Protein AF-A0AAJ0DEP0-F1 (afdb_monomer)

Radius of gyration: 19.76 Å; Cα contacts (8 Å, |Δi|>4): 104; chains: 1; bounding box: 48×30×52 Å

Mean predicted aligned error: 5.28 Å

Structure (mmCIF, N/CA/C/O backbone):
data_AF-A0AAJ0DEP0-F1
#
_entry.id   AF-A0AAJ0DEP0-F1
#
loop_
_atom_site.group_PDB
_atom_site.id
_atom_site.type_symbol
_atom_site.label_atom_id
_atom_site.label_alt_id
_atom_site.label_comp_id
_atom_site.label_asym_id
_atom_site.label_entity_id
_atom_site.label_seq_id
_atom_site.pdbx_PDB_ins_code
_atom_site.Cartn_x
_atom_site.Cartn_y
_atom_site.Cartn_z
_atom_site.occupancy
_atom_site.B_iso_or_equiv
_atom_site.auth_seq_id
_atom_site.auth_comp_id
_atom_site.auth_asym_id
_atom_site.auth_atom_id
_atom_site.pdbx_PDB_model_num
ATOM 1 N N . MET A 1 1 ? 6.481 -0.713 -24.119 1.00 89.88 1 MET A N 1
ATOM 2 C CA . MET A 1 1 ? 7.907 -1.097 -24.246 1.00 89.88 1 MET A CA 1
ATOM 3 C C . MET A 1 1 ? 8.760 0.047 -24.774 1.00 89.88 1 MET A C 1
ATOM 5 O O . MET A 1 1 ? 9.751 0.375 -24.137 1.00 89.88 1 MET A O 1
ATOM 9 N N . GLU A 1 2 ? 8.369 0.703 -25.870 1.00 92.12 2 GLU A N 1
ATOM 10 C CA . GLU A 1 2 ? 9.125 1.833 -26.446 1.00 92.12 2 GLU A CA 1
ATOM 11 C C . GLU A 1 2 ? 9.392 2.972 -25.455 1.00 92.12 2 GLU A C 1
ATOM 13 O O . GLU A 1 2 ? 10.523 3.435 -25.338 1.00 92.12 2 GLU A O 1
ATOM 18 N N . GLU A 1 3 ? 8.380 3.385 -24.688 1.00 91.75 3 GLU A N 1
ATOM 19 C CA . GLU A 1 3 ? 8.545 4.432 -23.677 1.00 91.75 3 GLU A CA 1
ATOM 20 C C . GLU A 1 3 ? 9.577 4.055 -22.606 1.00 91.75 3 GLU A C 1
ATOM 22 O O . GLU A 1 3 ? 10.456 4.856 -22.301 1.00 91.75 3 GLU A O 1
ATOM 27 N N . ALA A 1 4 ? 9.528 2.823 -22.091 1.00 91.62 4 ALA A N 1
ATOM 28 C CA . ALA A 1 4 ? 10.500 2.331 -21.117 1.00 91.62 4 ALA A CA 1
ATOM 29 C C . ALA A 1 4 ? 11.929 2.356 -21.689 1.00 91.62 4 ALA A C 1
ATOM 31 O O . ALA A 1 4 ? 12.849 2.820 -21.017 1.00 91.62 4 ALA A O 1
ATOM 32 N N . ARG A 1 5 ? 12.109 1.950 -22.955 1.00 92.94 5 ARG A N 1
ATOM 33 C CA . ARG A 1 5 ? 13.403 2.012 -23.655 1.00 92.94 5 ARG A CA 1
ATOM 34 C C . ARG A 1 5 ? 13.881 3.456 -23.848 1.00 92.94 5 ARG A C 1
ATOM 36 O O . ARG A 1 5 ? 15.059 3.739 -23.656 1.00 92.94 5 ARG A O 1
ATOM 43 N N . ARG A 1 6 ? 12.977 4.384 -24.184 1.00 93.12 6 ARG A N 1
ATOM 44 C CA . ARG A 1 6 ? 13.284 5.816 -24.347 1.00 93.12 6 ARG A CA 1
ATOM 45 C C . ARG A 1 6 ? 13.696 6.465 -23.026 1.00 93.12 6 ARG A C 1
ATOM 47 O O . ARG A 1 6 ? 14.704 7.167 -22.988 1.00 93.12 6 ARG A O 1
ATOM 54 N N . CYS A 1 7 ? 12.922 6.249 -21.964 1.00 88.88 7 CYS A N 1
ATOM 55 C CA . CYS A 1 7 ? 13.174 6.828 -20.644 1.00 88.88 7 CYS A CA 1
ATOM 56 C C . CYS A 1 7 ? 14.419 6.220 -19.987 1.00 88.88 7 CYS A C 1
ATOM 58 O O . CYS A 1 7 ? 15.187 6.936 -19.355 1.00 88.88 7 CYS A O 1
ATOM 60 N N . GLY A 1 8 ? 14.660 4.924 -20.189 1.00 89.69 8 GLY A N 1
ATOM 61 C CA . GLY A 1 8 ? 15.802 4.214 -19.623 1.00 89.69 8 GLY A CA 1
ATOM 62 C C . GLY A 1 8 ? 17.076 4.233 -20.469 1.00 89.69 8 GLY A C 1
ATOM 63 O O . GLY A 1 8 ? 18.016 3.522 -20.139 1.00 89.69 8 GLY A O 1
ATOM 64 N N . LYS A 1 9 ? 17.154 5.039 -21.539 1.00 89.88 9 LYS A N 1
ATOM 65 C CA . LYS A 1 9 ? 18.304 5.059 -22.471 1.00 89.88 9 LYS A CA 1
ATOM 66 C C . LYS A 1 9 ? 19.668 5.327 -21.816 1.00 89.88 9 LYS A C 1
ATOM 68 O O . LYS A 1 9 ? 20.693 5.062 -22.430 1.00 89.88 9 LYS A O 1
ATOM 73 N N . ALA A 1 10 ? 19.672 5.922 -20.623 1.00 89.50 10 ALA A N 1
ATOM 74 C CA . ALA A 1 10 ? 20.881 6.227 -19.864 1.00 89.50 10 ALA A CA 1
ATOM 75 C C . ALA A 1 10 ? 21.423 5.016 -19.082 1.00 89.50 10 ALA A C 1
ATOM 77 O O . ALA A 1 10 ? 22.575 5.040 -18.655 1.00 89.50 10 ALA A O 1
ATOM 78 N N . PHE A 1 11 ? 20.618 3.968 -18.883 1.00 89.62 11 PHE A N 1
ATOM 79 C CA . PHE A 1 11 ? 21.061 2.746 -18.222 1.00 89.62 11 PHE A CA 1
ATOM 80 C C . PHE A 1 11 ? 21.864 1.879 -19.195 1.00 89.62 11 PHE A C 1
ATOM 82 O O . PHE A 1 11 ? 21.437 1.626 -20.322 1.00 89.62 11 PHE A O 1
ATOM 89 N N . ALA A 1 12 ? 23.027 1.413 -18.744 1.00 94.50 12 ALA A N 1
ATOM 90 C CA . ALA A 1 12 ? 23.841 0.452 -19.478 1.00 94.50 12 ALA A CA 1
ATOM 91 C C . ALA A 1 12 ? 23.198 -0.951 -19.483 1.00 94.50 12 ALA A C 1
ATOM 93 O O . ALA A 1 12 ? 22.183 -1.201 -18.824 1.00 94.50 12 ALA A O 1
ATOM 94 N N . GLU A 1 13 ? 23.809 -1.891 -20.208 1.00 94.88 13 GLU A N 1
ATOM 95 C CA . GLU A 1 13 ? 23.425 -3.302 -20.115 1.00 94.88 13 GLU A CA 1
ATOM 96 C C . GLU A 1 13 ? 23.500 -3.806 -18.657 1.00 94.88 13 GLU A C 1
ATOM 98 O O . GLU A 1 13 ? 24.395 -3.393 -17.913 1.00 94.88 13 GLU A O 1
ATOM 103 N N . PRO A 1 14 ? 22.567 -4.676 -18.222 1.00 95.56 14 PRO A N 1
ATOM 104 C CA . PRO A 1 14 ? 21.636 -5.452 -19.047 1.00 95.56 14 PRO A CA 1
ATOM 105 C C . PRO A 1 14 ? 20.253 -4.802 -19.255 1.00 95.56 14 PRO A C 1
ATOM 107 O O . PRO A 1 14 ? 19.286 -5.512 -19.516 1.00 95.56 14 PRO A O 1
ATOM 110 N N . PHE A 1 15 ? 20.086 -3.482 -19.085 1.00 95.25 15 PHE A N 1
ATOM 111 C CA . PHE A 1 15 ? 18.751 -2.861 -19.123 1.00 95.25 15 PHE A CA 1
ATOM 112 C C . PHE A 1 15 ? 17.973 -3.161 -20.415 1.00 95.25 15 PHE A C 1
ATOM 114 O O . PHE A 1 15 ? 16.804 -3.545 -20.353 1.00 95.25 15 PHE A O 1
ATOM 121 N N . ALA A 1 16 ? 18.612 -3.025 -21.580 1.00 94.06 16 ALA A N 1
ATOM 122 C CA . ALA A 1 16 ? 17.962 -3.302 -22.856 1.00 94.06 16 ALA A CA 1
ATOM 123 C C . ALA A 1 16 ? 17.611 -4.790 -22.993 1.00 94.06 16 ALA A C 1
ATOM 125 O O . ALA A 1 16 ? 16.483 -5.105 -23.366 1.00 94.06 16 ALA A O 1
ATOM 126 N N . GLN A 1 17 ? 18.516 -5.691 -22.594 1.00 96.06 17 GLN A N 1
ATOM 127 C CA . GLN A 1 17 ? 18.231 -7.129 -22.550 1.00 96.06 17 GLN A CA 1
ATOM 128 C C . GLN A 1 17 ? 17.039 -7.460 -21.642 1.00 96.06 17 GLN A C 1
ATOM 130 O O . GLN A 1 17 ? 16.170 -8.236 -22.031 1.00 96.06 17 GLN A O 1
ATOM 135 N N . LEU A 1 18 ? 16.953 -6.859 -20.451 1.00 95.81 18 LEU A N 1
ATOM 136 C CA . LEU A 1 18 ? 15.829 -7.072 -19.533 1.00 95.81 18 LEU A CA 1
ATOM 137 C C . LEU A 1 18 ? 14.495 -6.641 -20.154 1.00 95.81 18 LEU A C 1
ATOM 139 O O . LEU A 1 18 ? 13.487 -7.328 -19.975 1.00 95.81 18 LEU A O 1
ATOM 143 N N . LEU A 1 19 ? 14.477 -5.537 -20.908 1.00 94.62 19 LEU A N 1
ATOM 144 C CA . LEU A 1 19 ? 13.289 -5.135 -21.660 1.00 94.62 19 LEU A CA 1
ATOM 145 C C . LEU A 1 19 ? 12.953 -6.149 -22.757 1.00 94.62 19 LEU A C 1
ATOM 147 O O . LEU A 1 19 ? 11.792 -6.523 -22.884 1.00 94.62 19 LEU A O 1
ATOM 151 N N . ASP A 1 20 ? 13.944 -6.624 -23.508 1.00 95.06 20 ASP A N 1
ATOM 152 C CA . ASP A 1 20 ? 13.728 -7.578 -24.600 1.00 95.06 20 ASP A CA 1
ATOM 153 C C . ASP A 1 20 ? 13.202 -8.940 -24.082 1.00 95.06 20 ASP A C 1
ATOM 155 O O . ASP A 1 20 ? 12.393 -9.584 -24.751 1.00 95.06 20 ASP A O 1
ATOM 159 N N . TYR A 1 21 ? 13.576 -9.348 -22.861 1.00 96.12 21 TYR A N 1
ATOM 160 C CA . TYR A 1 21 ? 13.062 -10.556 -22.192 1.00 96.12 21 TYR A CA 1
ATOM 161 C C . TYR A 1 21 ? 11.750 -10.354 -21.412 1.00 96.12 21 TYR A C 1
ATOM 163 O O . TYR A 1 21 ? 11.166 -11.325 -20.924 1.00 96.12 21 TYR A O 1
ATOM 171 N N . THR A 1 22 ? 11.256 -9.122 -21.274 1.00 95.88 22 THR A N 1
ATOM 172 C CA . THR A 1 22 ? 9.993 -8.855 -20.574 1.00 95.88 22 THR A CA 1
ATOM 173 C C . THR A 1 22 ? 8.807 -9.171 -21.485 1.00 95.88 22 THR A C 1
ATOM 175 O O . THR A 1 22 ? 8.678 -8.595 -22.563 1.00 95.88 22 THR A O 1
ATOM 178 N N . ASN A 1 23 ? 7.884 -10.030 -21.037 1.00 95.69 23 ASN A N 1
ATOM 179 C CA . ASN A 1 23 ? 6.650 -10.311 -21.775 1.00 95.69 23 ASN A CA 1
ATOM 180 C C . ASN A 1 23 ? 5.795 -9.028 -21.906 1.00 95.69 23 ASN A C 1
ATOM 182 O O . ASN A 1 23 ? 5.308 -8.513 -20.894 1.00 95.69 23 ASN A O 1
ATOM 186 N N . PRO A 1 24 ? 5.532 -8.520 -23.125 1.00 91.94 24 PRO A N 1
ATOM 187 C CA . PRO A 1 24 ? 4.753 -7.295 -23.297 1.00 91.94 24 PRO A CA 1
ATOM 188 C C . PRO A 1 24 ? 3.325 -7.400 -22.750 1.00 91.94 24 PRO A C 1
ATOM 190 O O . PRO A 1 24 ? 2.772 -6.400 -22.297 1.00 91.94 24 PRO A O 1
ATOM 193 N N . ALA A 1 25 ? 2.738 -8.603 -22.732 1.00 95.31 25 ALA A N 1
ATOM 194 C CA . ALA A 1 25 ? 1.390 -8.830 -22.211 1.00 95.31 25 ALA A CA 1
ATOM 195 C C . ALA A 1 25 ? 1.289 -8.629 -20.686 1.00 95.31 25 ALA A C 1
ATOM 197 O O . ALA A 1 25 ? 0.195 -8.418 -20.161 1.00 95.31 25 ALA A O 1
ATOM 198 N N . THR A 1 26 ? 2.416 -8.674 -19.966 1.00 93.88 26 THR A N 1
ATOM 199 C CA . THR A 1 26 ? 2.465 -8.443 -18.515 1.00 93.88 26 THR A CA 1
ATOM 200 C C . THR A 1 26 ? 2.854 -7.015 -18.150 1.00 93.88 26 THR A C 1
ATOM 202 O O . THR A 1 26 ? 2.870 -6.682 -16.967 1.00 93.88 26 THR A O 1
ATOM 205 N N . LEU A 1 27 ? 3.155 -6.157 -19.132 1.00 91.94 27 LEU A N 1
ATOM 206 C CA . LEU A 1 27 ? 3.503 -4.765 -18.872 1.00 91.94 27 LEU A CA 1
ATOM 207 C C . LEU A 1 27 ? 2.305 -4.030 -18.262 1.00 91.94 27 LEU A C 1
ATOM 209 O O . LEU A 1 27 ? 1.178 -4.114 -18.756 1.00 91.94 27 LEU A O 1
ATOM 213 N N . LYS A 1 28 ? 2.561 -3.281 -17.192 1.00 89.69 28 LYS A N 1
ATOM 214 C CA . LYS A 1 28 ? 1.569 -2.431 -16.539 1.00 89.69 28 LYS A CA 1
ATOM 215 C C . LYS A 1 28 ? 2.114 -1.021 -16.403 1.00 89.69 28 LYS A C 1
ATOM 217 O O . LYS A 1 28 ? 3.291 -0.830 -16.110 1.00 89.69 28 LYS A O 1
ATOM 222 N N . VAL A 1 29 ? 1.230 -0.052 -16.601 1.00 88.88 29 VAL A N 1
ATOM 223 C CA . VAL A 1 29 ? 1.485 1.360 -16.336 1.00 88.88 29 VAL A CA 1
ATOM 224 C C . VAL A 1 29 ? 0.503 1.771 -15.254 1.00 88.88 29 VAL A C 1
ATOM 226 O O . VAL A 1 29 ? -0.701 1.566 -15.401 1.00 88.88 29 VAL A O 1
ATOM 229 N N . PHE A 1 30 ? 1.026 2.300 -14.154 1.00 83.69 30 PHE A N 1
ATOM 230 C CA . PHE A 1 30 ? 0.229 2.742 -13.020 1.00 83.69 30 PHE A CA 1
ATOM 231 C C . PHE A 1 30 ? 0.493 4.220 -12.770 1.00 83.69 30 PHE A C 1
ATOM 233 O O . PHE A 1 30 ? 1.641 4.662 -12.803 1.00 83.69 30 PHE A O 1
ATOM 240 N N . ASN A 1 31 ? -0.566 4.966 -12.469 1.00 83.62 31 ASN A N 1
ATOM 241 C CA . ASN A 1 31 ? -0.423 6.310 -11.932 1.00 83.62 31 ASN A CA 1
ATOM 242 C C . ASN A 1 31 ? -0.002 6.186 -10.467 1.00 83.62 31 ASN A C 1
ATOM 244 O O . ASN A 1 31 ? -0.750 5.643 -9.653 1.00 83.62 31 ASN A O 1
ATOM 248 N N . ALA A 1 32 ? 1.194 6.667 -10.136 1.00 81.06 32 ALA A N 1
ATOM 249 C CA . ALA A 1 32 ? 1.650 6.746 -8.757 1.00 81.06 32 ALA A CA 1
ATOM 250 C C . ALA A 1 32 ? 0.852 7.836 -8.030 1.00 81.06 32 ALA A C 1
ATOM 252 O O . ALA A 1 32 ? 1.060 9.023 -8.268 1.00 81.06 32 ALA A O 1
ATOM 253 N N . MET A 1 33 ? -0.081 7.418 -7.178 1.00 83.50 33 MET A N 1
ATOM 254 C CA . MET A 1 33 ? -0.945 8.300 -6.398 1.00 83.50 33 MET A CA 1
ATOM 255 C C . MET A 1 33 ? -0.861 7.919 -4.926 1.00 83.50 33 MET A C 1
ATOM 257 O O . MET A 1 33 ? -0.758 6.742 -4.585 1.00 83.50 33 MET A O 1
ATOM 261 N N . ASP A 1 34 ? -0.948 8.933 -4.078 1.00 87.94 34 ASP A N 1
ATOM 262 C CA . ASP A 1 34 ? -0.919 8.816 -2.628 1.00 87.94 34 ASP A CA 1
ATOM 263 C C . ASP A 1 34 ? -2.256 9.329 -2.060 1.00 87.94 34 ASP A C 1
ATOM 265 O O . ASP A 1 34 ? -2.826 10.306 -2.556 1.00 87.94 34 ASP A O 1
ATOM 269 N N . LYS A 1 35 ? -2.770 8.672 -1.016 1.00 90.88 35 LYS A N 1
ATOM 270 C CA . LYS A 1 35 ? -3.987 9.048 -0.286 1.00 90.88 35 LYS A CA 1
ATOM 271 C C . LYS A 1 35 ? -3.660 9.230 1.192 1.00 90.88 35 LYS A C 1
ATOM 273 O O . LYS A 1 35 ? -3.152 8.319 1.840 1.00 90.88 35 LYS A O 1
ATOM 278 N N . LEU A 1 36 ? -4.002 10.398 1.735 1.00 91.69 36 LEU A N 1
ATOM 279 C CA . LEU A 1 36 ? -3.858 10.674 3.165 1.00 91.69 36 LEU A CA 1
ATOM 280 C C . LEU A 1 36 ? -4.740 9.729 4.008 1.00 91.69 36 LEU A C 1
ATOM 282 O O . LEU A 1 36 ? -5.853 9.405 3.577 1.00 91.69 36 LEU A O 1
ATOM 286 N N . PRO A 1 37 ? -4.268 9.307 5.199 1.00 93.12 37 PRO A N 1
ATOM 287 C CA . PRO A 1 37 ? -5.054 8.473 6.097 1.00 93.12 37 PRO A CA 1
ATOM 288 C C . PRO A 1 37 ? -6.321 9.196 6.547 1.00 93.12 37 PRO A C 1
ATOM 290 O O . PRO A 1 37 ? -6.315 10.405 6.783 1.00 93.12 37 PRO A O 1
ATOM 293 N N . ILE A 1 38 ? -7.398 8.433 6.695 1.00 92.50 38 ILE A N 1
ATOM 294 C CA . ILE A 1 38 ? -8.667 8.912 7.228 1.00 92.50 38 ILE A CA 1
ATOM 295 C C . ILE A 1 38 ? -8.582 8.909 8.754 1.00 92.50 38 ILE A C 1
ATOM 297 O O . ILE A 1 38 ? -8.219 7.907 9.367 1.00 92.50 38 ILE A O 1
ATOM 301 N N . ASN A 1 39 ? -8.962 10.027 9.361 1.00 92.94 39 ASN A N 1
ATOM 302 C CA . ASN A 1 39 ? -9.280 10.091 10.778 1.00 92.94 39 ASN A CA 1
ATOM 303 C C . ASN A 1 39 ? -10.751 9.696 10.960 1.00 92.94 39 ASN A C 1
ATOM 305 O O . ASN A 1 39 ? -11.640 10.450 10.560 1.00 92.94 39 ASN A O 1
ATOM 309 N N . HIS A 1 40 ? -11.048 8.530 11.542 1.00 95.06 40 HIS A N 1
ATOM 310 C CA . HIS A 1 40 ? -12.439 8.078 11.647 1.00 95.06 40 HIS A CA 1
ATOM 311 C C . HIS A 1 40 ? -13.267 8.914 12.626 1.00 95.06 40 HIS A C 1
ATOM 313 O O . HIS A 1 40 ? -14.492 8.805 12.615 1.00 95.06 40 HIS A O 1
ATOM 319 N N . ALA A 1 41 ? -12.637 9.762 13.447 1.00 91.69 41 ALA A N 1
ATOM 320 C CA . ALA A 1 41 ? -13.348 10.744 14.262 1.00 91.69 41 ALA A CA 1
ATOM 321 C C . ALA A 1 41 ? -14.015 11.853 13.424 1.00 91.69 41 ALA A C 1
ATOM 323 O O . ALA A 1 41 ? -14.911 12.528 13.921 1.00 91.69 41 ALA A O 1
ATOM 324 N N . GLU A 1 42 ? -13.592 12.042 12.169 1.00 92.62 42 GLU A N 1
ATOM 325 C CA . GLU A 1 42 ? -14.157 13.030 11.235 1.00 92.62 42 GLU A CA 1
ATOM 326 C C . GLU A 1 42 ? -15.293 12.451 10.374 1.00 92.62 42 GLU A C 1
ATOM 328 O O . GLU A 1 42 ? -15.943 13.179 9.622 1.00 92.62 42 GLU A O 1
ATOM 333 N N . LEU A 1 43 ? -15.548 11.143 10.471 1.00 91.06 43 LEU A N 1
ATOM 334 C CA . LEU A 1 43 ? -16.638 10.475 9.766 1.00 91.06 43 LEU A CA 1
ATOM 335 C C . LEU A 1 43 ? -17.931 10.490 10.597 1.00 91.06 43 LEU A C 1
ATOM 337 O O . LEU A 1 43 ? -17.873 10.556 11.827 1.00 91.06 43 LEU A O 1
ATOM 341 N N . PRO A 1 44 ? -19.109 10.359 9.952 1.00 91.75 44 PRO A N 1
ATOM 342 C CA . PRO A 1 44 ? -20.352 10.074 10.660 1.00 91.75 44 PRO A CA 1
ATOM 343 C C . PRO A 1 44 ? -20.215 8.844 11.559 1.00 91.75 44 PRO A C 1
ATOM 345 O O . PRO A 1 44 ? -19.368 7.980 11.319 1.00 91.75 44 PRO A O 1
ATOM 348 N N . ASP A 1 45 ? -21.076 8.742 12.569 1.00 89.00 45 ASP A N 1
ATOM 349 C CA . ASP A 1 45 ? -21.021 7.658 13.548 1.00 89.00 45 ASP A CA 1
ATOM 350 C C . ASP A 1 45 ? -21.483 6.318 12.950 1.00 89.00 45 ASP A C 1
ATOM 352 O O . ASP A 1 45 ? -22.615 5.870 13.123 1.00 89.00 45 ASP A O 1
ATOM 356 N N . ILE A 1 46 ? -20.601 5.710 12.157 1.00 91.06 46 ILE A N 1
ATOM 357 C CA . ILE A 1 46 ? -20.827 4.457 11.441 1.00 91.06 46 ILE A CA 1
ATOM 358 C C . ILE A 1 46 ? -19.902 3.362 11.978 1.00 91.06 46 ILE A C 1
ATOM 360 O O . ILE A 1 46 ? -18.739 3.635 12.299 1.00 91.06 46 ILE A O 1
ATOM 364 N N . PRO A 1 47 ? -20.366 2.101 12.029 1.00 92.75 47 PRO A N 1
ATOM 365 C CA . PRO A 1 47 ? -19.571 0.968 12.489 1.00 92.75 47 PRO A CA 1
ATOM 366 C C . PRO A 1 47 ? -18.623 0.459 11.387 1.00 92.75 47 PRO A C 1
ATOM 368 O O . PRO A 1 47 ? -18.607 -0.724 11.060 1.00 92.75 47 PRO A O 1
ATOM 371 N N . VAL A 1 48 ? -17.858 1.367 10.776 1.00 93.75 48 VAL A N 1
ATOM 372 C CA . VAL A 1 48 ? -16.924 1.080 9.679 1.00 93.75 48 VAL A CA 1
ATOM 373 C C . VAL A 1 48 ? -15.530 1.563 10.062 1.00 93.75 48 VAL A C 1
ATOM 375 O O . VAL A 1 48 ? -15.369 2.659 10.605 1.00 93.75 48 VAL A O 1
ATOM 378 N N . VAL A 1 49 ? -14.528 0.736 9.760 1.00 95.69 49 VAL A N 1
ATOM 379 C CA . VAL A 1 49 ? -13.107 1.064 9.896 1.00 95.69 49 VAL A CA 1
ATOM 380 C C . VAL A 1 49 ? -12.413 0.756 8.572 1.00 95.69 49 VAL A C 1
ATOM 382 O O . VAL A 1 49 ? -12.451 -0.376 8.091 1.00 95.69 49 VAL A O 1
ATOM 385 N N . PHE A 1 50 ? -11.793 1.766 7.975 1.00 96.56 50 PHE A N 1
ATOM 386 C CA . PHE A 1 50 ? -10.952 1.656 6.794 1.00 96.56 50 PHE A CA 1
ATOM 387 C C . PHE A 1 50 ? -9.536 1.242 7.201 1.00 96.56 50 PHE A C 1
ATOM 389 O O . PHE A 1 50 ? -8.934 1.822 8.106 1.00 96.56 50 PHE A O 1
ATOM 396 N N . ILE A 1 51 ? -8.972 0.277 6.476 1.00 97.38 51 ILE A N 1
ATOM 397 C CA . ILE A 1 51 ? -7.594 -0.206 6.648 1.00 97.38 51 ILE A CA 1
ATOM 398 C C . ILE A 1 51 ? -6.897 -0.351 5.291 1.00 97.38 51 ILE A C 1
ATOM 400 O O . ILE A 1 51 ? -7.562 -0.410 4.248 1.00 97.38 51 ILE A O 1
ATOM 404 N N . GLY A 1 52 ? -5.564 -0.416 5.297 1.00 96.25 52 GLY A N 1
ATOM 405 C CA . GLY A 1 52 ? -4.768 -0.574 4.074 1.00 96.25 52 GLY A CA 1
ATOM 406 C C . GLY A 1 52 ? -5.062 0.520 3.043 1.00 96.25 52 GLY A C 1
ATOM 407 O O . GLY A 1 52 ? -5.323 1.660 3.418 1.00 96.25 52 GLY A O 1
ATOM 408 N N . ASP A 1 53 ? -5.096 0.178 1.753 1.00 95.06 53 ASP A N 1
ATOM 409 C CA . ASP A 1 53 ? -5.254 1.167 0.672 1.00 95.06 53 ASP A CA 1
ATOM 410 C C . ASP A 1 53 ? -6.577 1.951 0.730 1.00 95.06 53 ASP A C 1
ATOM 412 O O . ASP A 1 53 ? -6.636 3.109 0.314 1.00 95.06 53 ASP A O 1
ATOM 416 N N . SER A 1 54 ? -7.638 1.373 1.312 1.00 95.25 54 SER A N 1
ATOM 417 C CA . SER A 1 54 ? -8.893 2.108 1.540 1.00 95.25 54 SER A CA 1
ATOM 418 C C . SER A 1 54 ? -8.707 3.282 2.514 1.00 95.25 54 SER A C 1
ATOM 420 O O . SER A 1 54 ? -9.361 4.320 2.387 1.00 95.25 54 SER A O 1
ATOM 422 N N . ASN A 1 55 ? -7.756 3.160 3.443 1.00 95.06 55 ASN A N 1
ATOM 423 C CA . ASN A 1 55 ? -7.403 4.180 4.420 1.00 95.06 55 ASN A CA 1
ATOM 424 C C . ASN A 1 55 ? -6.255 5.071 3.922 1.00 95.06 55 ASN A C 1
ATOM 426 O O . ASN A 1 55 ? -6.426 6.284 3.830 1.00 95.06 55 ASN A O 1
ATOM 430 N N . HIS A 1 56 ? -5.129 4.481 3.525 1.00 93.62 56 HIS A N 1
ATOM 431 C CA . HIS A 1 56 ? -3.883 5.179 3.195 1.00 93.62 56 HIS A CA 1
ATOM 432 C C . HIS A 1 56 ? -3.154 4.549 2.000 1.00 93.62 56 HIS A C 1
ATOM 434 O O . HIS A 1 56 ? -2.034 4.063 2.120 1.00 93.62 56 HIS A O 1
ATOM 440 N N . ALA A 1 57 ? -3.768 4.576 0.815 1.00 92.00 57 ALA A N 1
ATOM 441 C CA . ALA A 1 57 ? -3.080 4.143 -0.401 1.00 92.00 57 ALA A CA 1
ATOM 442 C C . ALA A 1 57 ? -1.754 4.900 -0.581 1.00 92.00 57 ALA A C 1
ATOM 444 O O . ALA A 1 57 ? -1.726 6.132 -0.585 1.00 92.00 57 ALA A O 1
ATOM 445 N N . VAL A 1 58 ? -0.667 4.151 -0.733 1.00 89.38 58 VAL A N 1
ATOM 446 C CA . VAL A 1 58 ? 0.660 4.691 -1.026 1.00 89.38 58 VAL A CA 1
ATOM 447 C C . VAL A 1 58 ? 1.116 4.196 -2.384 1.00 89.38 58 VAL A C 1
ATOM 449 O O . VAL A 1 58 ? 0.873 3.050 -2.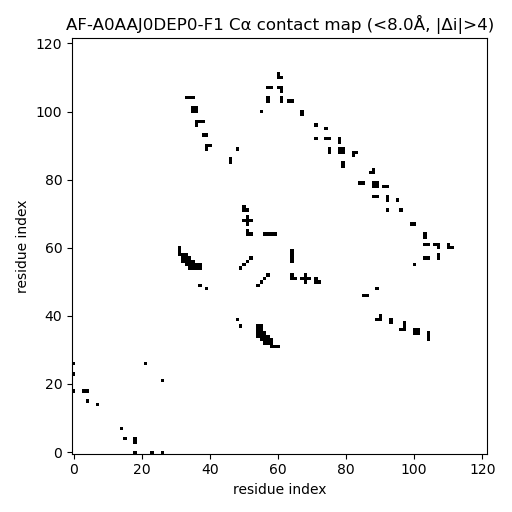766 1.00 89.38 58 VAL A O 1
ATOM 452 N N . SER A 1 59 ? 1.835 5.048 -3.097 1.00 86.69 59 SER A N 1
ATOM 453 C CA . SER A 1 59 ? 2.515 4.674 -4.323 1.00 86.69 59 SER A CA 1
ATOM 454 C C . SER A 1 59 ? 3.417 3.448 -4.103 1.00 86.69 59 SER A C 1
ATOM 456 O O . SER A 1 59 ? 4.060 3.334 -3.051 1.00 86.69 59 SER A O 1
ATOM 458 N N . PRO A 1 60 ? 3.563 2.556 -5.105 1.00 82.44 60 PRO A N 1
ATOM 459 C CA . PRO A 1 60 ? 4.512 1.444 -5.045 1.00 82.44 60 PRO A CA 1
ATOM 460 C C . PRO A 1 60 ? 5.945 1.875 -4.689 1.00 82.44 60 PRO A C 1
ATOM 462 O O . PRO A 1 60 ? 6.688 1.103 -4.085 1.00 82.44 60 PRO A O 1
ATOM 465 N N . PHE A 1 61 ? 6.323 3.124 -4.992 1.00 80.75 61 PHE A N 1
ATOM 466 C CA . PHE A 1 61 ? 7.633 3.693 -4.659 1.00 80.75 61 PHE A CA 1
ATOM 467 C C . PHE A 1 61 ? 7.860 3.907 -3.154 1.00 80.75 61 PHE A C 1
ATOM 469 O O . PHE A 1 61 ? 9.004 4.026 -2.724 1.00 80.75 61 PHE A O 1
ATOM 476 N N . ALA A 1 62 ? 6.805 3.896 -2.335 1.00 83.12 62 ALA A N 1
ATOM 477 C CA . ALA A 1 62 ? 6.925 3.899 -0.879 1.00 83.12 62 ALA A CA 1
ATOM 478 C C . ALA A 1 62 ? 7.491 2.576 -0.326 1.00 83.12 62 ALA A C 1
ATOM 480 O O . ALA A 1 62 ? 7.974 2.528 0.808 1.00 83.12 62 ALA A O 1
ATOM 481 N N . GLY A 1 63 ? 7.374 1.484 -1.094 1.00 83.31 63 GLY A N 1
ATOM 482 C CA . GLY A 1 63 ? 7.960 0.172 -0.802 1.00 83.31 63 GLY A CA 1
ATOM 483 C C . GLY A 1 63 ? 7.382 -0.581 0.402 1.00 83.31 63 GLY A C 1
ATOM 484 O O . GLY A 1 63 ? 7.804 -1.700 0.663 1.00 83.31 63 GLY A O 1
ATOM 485 N N . ASN A 1 64 ? 6.430 -0.000 1.142 1.00 89.44 64 ASN A N 1
ATOM 486 C CA . ASN A 1 64 ? 5.949 -0.552 2.415 1.00 89.44 64 ASN A CA 1
ATOM 487 C C . ASN A 1 64 ? 4.418 -0.564 2.579 1.00 89.44 64 ASN A C 1
ATOM 489 O O . ASN A 1 64 ? 3.943 -0.865 3.672 1.00 89.44 64 ASN A O 1
ATOM 493 N N . GLY A 1 65 ? 3.644 -0.271 1.524 1.00 91.94 65 GLY A N 1
ATOM 494 C CA . GLY A 1 65 ? 2.170 -0.223 1.570 1.00 91.94 65 GLY A CA 1
ATOM 495 C C . GLY A 1 65 ? 1.529 -1.507 2.110 1.00 91.94 65 GLY A C 1
ATOM 496 O O . GLY A 1 65 ? 0.741 -1.477 3.053 1.00 91.94 65 GLY A O 1
ATOM 497 N N . ALA A 1 66 ? 1.961 -2.664 1.605 1.00 94.38 66 ALA A N 1
ATOM 498 C CA . ALA A 1 66 ? 1.473 -3.955 2.090 1.00 94.38 66 ALA A CA 1
ATOM 499 C C . ALA A 1 66 ? 1.811 -4.191 3.575 1.00 94.38 66 ALA A C 1
ATOM 501 O O . ALA A 1 66 ? 0.965 -4.651 4.338 1.00 94.38 66 ALA A O 1
ATOM 502 N N . ASN A 1 67 ? 3.017 -3.818 4.015 1.00 95.00 67 ASN A N 1
ATOM 503 C CA . ASN A 1 67 ? 3.446 -3.991 5.406 1.00 95.00 67 ASN A CA 1
ATOM 504 C C . ASN A 1 67 ? 2.597 -3.147 6.367 1.00 95.00 67 ASN A C 1
ATOM 506 O O . ASN A 1 67 ? 2.211 -3.623 7.433 1.00 95.00 67 ASN A O 1
ATOM 510 N N . ILE A 1 68 ? 2.274 -1.904 5.993 1.00 94.88 68 ILE A N 1
ATOM 511 C CA . ILE A 1 68 ? 1.405 -1.043 6.807 1.00 94.88 68 ILE A CA 1
ATOM 512 C C . ILE A 1 68 ? -0.050 -1.517 6.812 1.00 94.88 68 ILE A C 1
ATOM 514 O O . ILE A 1 68 ? -0.676 -1.457 7.866 1.00 94.88 68 ILE A O 1
ATOM 518 N N . ALA A 1 69 ? -0.555 -2.072 5.707 1.00 96.69 69 ALA A N 1
ATOM 519 C CA . ALA A 1 69 ? -1.879 -2.694 5.665 1.00 96.69 69 ALA A CA 1
ATOM 520 C C . ALA A 1 69 ? -1.968 -3.945 6.562 1.00 96.69 69 ALA A C 1
ATOM 522 O O . ALA A 1 69 ? -2.955 -4.136 7.268 1.00 96.69 69 ALA A O 1
ATOM 523 N N . LEU A 1 70 ? -0.920 -4.776 6.590 1.00 97.69 70 LEU A N 1
ATOM 524 C CA . LEU A 1 70 ? -0.848 -5.930 7.494 1.00 97.69 70 LEU A CA 1
ATOM 525 C C . LEU A 1 70 ? -0.813 -5.499 8.964 1.00 97.69 70 LEU A C 1
ATOM 527 O O . LEU A 1 70 ? -1.525 -6.068 9.792 1.00 97.69 70 LEU A O 1
ATOM 531 N N . MET A 1 71 ? -0.025 -4.468 9.285 1.00 97.25 71 MET A N 1
ATOM 532 C CA . MET A 1 71 ? -0.007 -3.897 10.632 1.00 97.25 71 MET A CA 1
ATOM 533 C C . MET A 1 71 ? -1.373 -3.341 11.035 1.00 97.25 71 MET A C 1
ATOM 535 O O . MET A 1 71 ? -1.754 -3.499 12.190 1.00 97.25 71 MET A O 1
ATOM 539 N N . ASP A 1 72 ? -2.129 -2.744 10.109 1.00 97.75 72 ASP A N 1
ATOM 540 C CA . ASP A 1 72 ? -3.482 -2.291 10.423 1.00 97.75 72 ASP A CA 1
ATOM 541 C C . ASP A 1 72 ? -4.392 -3.444 10.851 1.00 97.75 72 ASP A C 1
ATOM 543 O O . ASP A 1 72 ? -5.125 -3.305 11.826 1.00 97.75 72 ASP A O 1
ATOM 547 N N . GLY A 1 73 ? -4.323 -4.586 10.159 1.00 97.75 73 GLY A N 1
ATOM 548 C CA . GLY A 1 73 ? -5.098 -5.772 10.523 1.00 97.75 73 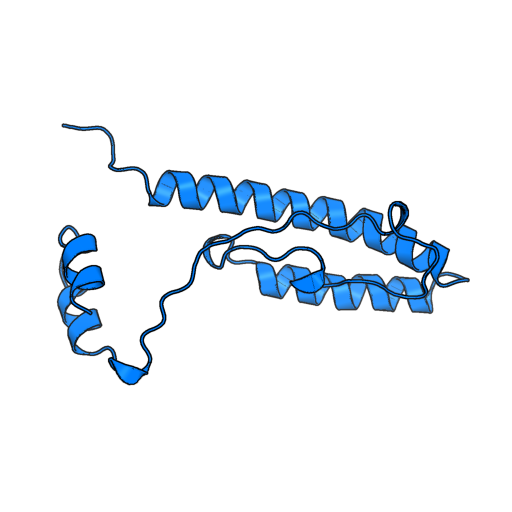GLY A CA 1
ATOM 549 C C . GLY A 1 73 ? -4.779 -6.261 11.937 1.00 97.75 73 GLY A C 1
ATOM 550 O O . GLY A 1 73 ? -5.692 -6.550 12.709 1.00 97.75 73 GLY A O 1
ATOM 551 N N . ILE A 1 74 ? -3.492 -6.299 12.299 1.00 98.12 74 ILE A N 1
ATOM 552 C CA . ILE A 1 74 ? -3.042 -6.713 13.637 1.00 98.12 74 ILE A CA 1
ATOM 553 C C . ILE A 1 74 ? -3.472 -5.697 14.700 1.00 98.12 74 ILE A C 1
ATOM 555 O O . ILE A 1 74 ? -4.042 -6.085 15.722 1.00 98.12 74 ILE A O 1
ATOM 559 N N . ASP A 1 75 ? -3.219 -4.408 14.472 1.00 97.62 75 ASP A N 1
ATOM 560 C CA . ASP A 1 75 ? -3.543 -3.342 15.422 1.00 97.62 75 ASP A CA 1
ATOM 561 C C . ASP A 1 75 ? -5.055 -3.269 15.667 1.00 97.62 75 ASP A C 1
ATOM 563 O O . ASP A 1 75 ? -5.486 -3.219 16.818 1.00 97.62 75 ASP A O 1
ATOM 567 N N . LEU A 1 76 ? -5.861 -3.319 14.601 1.00 97.62 76 LEU A N 1
ATOM 568 C CA . LEU A 1 76 ? -7.316 -3.277 14.699 1.00 97.62 76 LEU A CA 1
ATOM 569 C C . LEU A 1 76 ? -7.866 -4.515 15.413 1.00 97.62 76 LEU A C 1
ATOM 571 O O . LEU A 1 76 ? -8.665 -4.373 16.336 1.00 97.62 76 LEU A O 1
ATOM 575 N N . ALA A 1 77 ? -7.426 -5.720 15.036 1.00 98.06 77 ALA A N 1
ATOM 576 C CA . ALA A 1 77 ? -7.864 -6.950 15.696 1.00 98.06 77 ALA A CA 1
ATOM 577 C C . ALA A 1 77 ? -7.506 -6.952 17.190 1.00 98.06 77 ALA A C 1
ATOM 579 O O . ALA A 1 77 ? -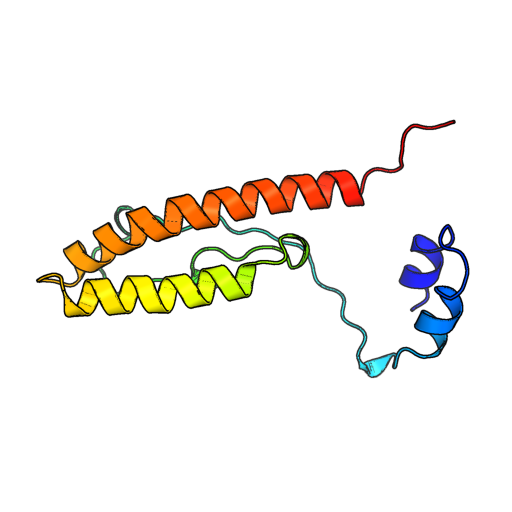8.313 -7.360 18.022 1.00 98.06 77 ALA A O 1
ATOM 580 N N . THR A 1 78 ? -6.320 -6.448 17.539 1.00 98.12 78 THR A N 1
ATOM 581 C CA . THR A 1 78 ? -5.881 -6.326 18.934 1.00 98.12 78 THR A CA 1
ATOM 582 C C . THR A 1 78 ? -6.801 -5.396 19.721 1.00 98.12 78 THR A C 1
ATOM 584 O O . THR A 1 78 ? -7.288 -5.778 20.785 1.00 98.12 78 THR A O 1
ATOM 587 N N . GLU A 1 79 ? -7.090 -4.205 19.191 1.00 97.81 79 GLU A N 1
ATOM 588 C CA . GLU A 1 79 ? -7.970 -3.241 19.859 1.00 97.81 79 GLU A CA 1
ATOM 589 C C . GLU A 1 79 ? -9.406 -3.756 19.987 1.00 97.81 79 GLU A C 1
ATOM 591 O O . GLU A 1 79 ? -10.018 -3.587 21.038 1.00 97.81 79 GLU A O 1
ATOM 596 N N . LEU A 1 80 ? -9.931 -4.443 18.968 1.00 96.75 80 LEU A N 1
ATOM 597 C CA . LEU A 1 80 ? -11.264 -5.052 19.024 1.00 96.75 80 LEU A CA 1
ATOM 598 C C . LEU A 1 80 ? -11.377 -6.138 20.104 1.00 96.75 80 LEU A C 1
ATOM 600 O O . LEU A 1 80 ? -12.441 -6.294 20.697 1.00 96.75 80 LEU A O 1
ATOM 604 N N . CYS A 1 81 ? -10.300 -6.880 20.368 1.00 98.00 81 CYS A N 1
ATOM 605 C CA . CYS A 1 81 ? -10.275 -7.921 21.397 1.00 98.00 81 CYS A CA 1
ATOM 606 C C . CYS A 1 81 ? -10.046 -7.377 22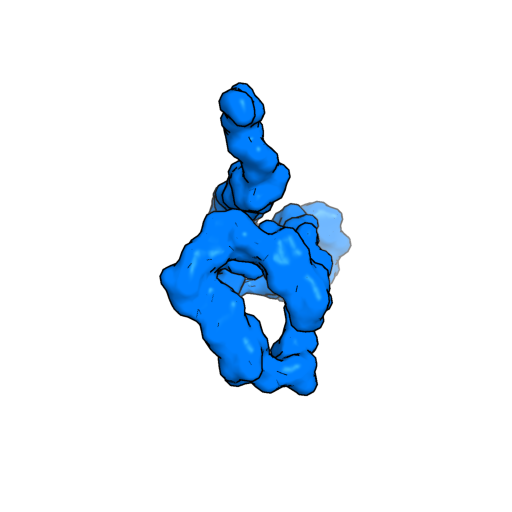.815 1.00 98.00 81 CYS A C 1
ATOM 608 O O . CYS A 1 81 ? -10.492 -7.994 23.780 1.00 98.00 81 CYS A O 1
ATOM 610 N N . GLN A 1 82 ? -9.304 -6.275 22.962 1.00 97.25 82 GLN A N 1
ATOM 611 C CA . GLN A 1 82 ? -8.840 -5.778 24.266 1.00 97.25 82 GLN A CA 1
ATOM 612 C C . GLN A 1 82 ? -9.644 -4.591 24.802 1.00 97.25 82 GLN A C 1
ATOM 614 O O . GLN A 1 82 ? -9.640 -4.345 26.008 1.00 97.25 82 GLN A O 1
ATOM 619 N N . THR A 1 83 ? -10.328 -3.854 23.929 1.00 95.81 83 THR A N 1
ATOM 620 C CA . THR A 1 83 ? -11.047 -2.632 24.287 1.00 95.81 83 THR A CA 1
ATOM 621 C C . THR A 1 83 ? -12.555 -2.866 24.272 1.00 95.81 83 THR A C 1
ATOM 623 O O . THR A 1 83 ? -13.109 -3.450 23.342 1.00 95.81 83 THR A O 1
ATOM 626 N N . GLN A 1 84 ? -13.257 -2.354 25.286 1.00 94.25 84 GLN A N 1
ATOM 627 C CA . GLN A 1 84 ? -14.716 -2.380 25.300 1.00 94.25 84 GLN A CA 1
ATOM 628 C C . GLN A 1 84 ? -15.277 -1.297 24.366 1.00 94.25 84 GLN A C 1
ATOM 630 O O . GLN A 1 84 ? -15.130 -0.099 24.616 1.00 94.25 84 GLN A O 1
ATOM 635 N N . GLY A 1 85 ? -15.979 -1.732 23.320 1.00 93.56 85 GLY A N 1
ATOM 636 C CA . GLY A 1 85 ? -16.707 -0.861 22.397 1.00 93.56 85 GLY A CA 1
ATOM 637 C C . GLY A 1 85 ? -15.929 -0.501 21.128 1.00 93.56 85 GLY A C 1
ATOM 638 O O . GLY A 1 85 ? -14.758 -0.121 21.166 1.00 93.56 85 GLY A O 1
ATOM 639 N N . LEU A 1 86 ? -16.627 -0.577 19.989 1.00 93.12 86 LEU A N 1
ATOM 640 C CA . LEU A 1 86 ? -16.057 -0.370 18.655 1.00 93.12 86 LEU A CA 1
ATOM 641 C C . LEU A 1 86 ? -15.420 1.015 18.488 1.00 93.12 86 LEU A C 1
ATOM 643 O O . LEU A 1 86 ? -14.337 1.126 17.925 1.00 93.12 86 LEU A O 1
ATOM 647 N N . PHE A 1 87 ? -16.067 2.069 18.984 1.00 93.25 87 PHE A N 1
ATOM 648 C CA . PHE A 1 87 ? -15.582 3.438 18.801 1.00 93.25 87 PHE A CA 1
ATOM 649 C C . PHE A 1 87 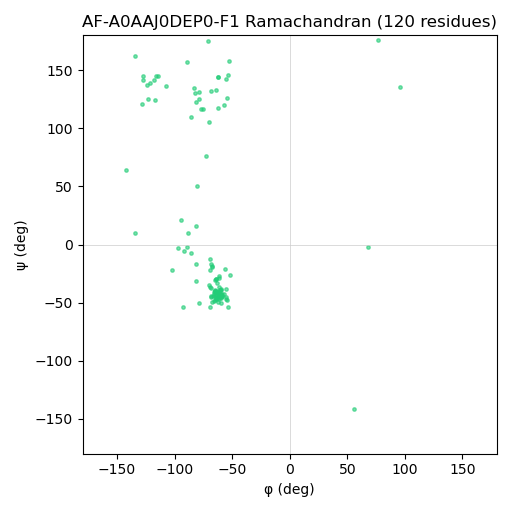? -14.284 3.714 19.558 1.00 93.25 87 PHE A C 1
ATOM 651 O O . PHE A 1 87 ? -13.393 4.370 19.021 1.00 93.25 87 PHE A O 1
ATOM 658 N N . THR A 1 88 ? -14.140 3.156 20.760 1.00 94.81 88 THR A N 1
ATOM 659 C CA . THR A 1 88 ? -12.901 3.247 21.539 1.00 94.81 88 THR A CA 1
ATOM 660 C C . THR A 1 88 ? -11.782 2.454 20.864 1.00 94.81 88 THR A C 1
ATOM 662 O O . THR A 1 88 ? -10.684 2.978 20.683 1.00 94.81 88 THR A O 1
ATOM 665 N N . ALA A 1 89 ? -12.070 1.226 20.415 1.00 96.06 89 ALA A N 1
ATOM 666 C CA . ALA A 1 89 ? -11.110 0.405 19.677 1.00 96.06 89 ALA A CA 1
ATOM 667 C C . ALA A 1 89 ? -10.639 1.097 18.383 1.00 96.06 89 ALA A C 1
ATOM 669 O O . ALA A 1 89 ?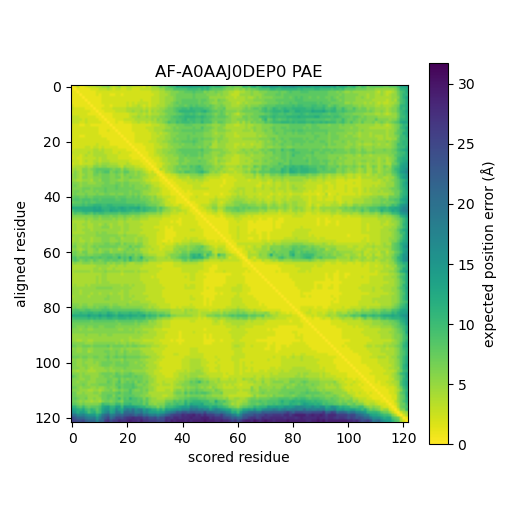 -9.442 1.165 18.106 1.00 96.06 89 ALA A O 1
ATOM 670 N N . ARG A 1 90 ? -11.575 1.689 17.628 1.00 95.94 90 ARG A N 1
ATOM 671 C CA . ARG A 1 90 ? -11.305 2.484 16.421 1.00 95.94 90 ARG A CA 1
ATOM 672 C C . ARG A 1 90 ? -10.412 3.688 16.715 1.00 95.94 90 ARG A C 1
ATOM 674 O O . ARG A 1 90 ? -9.442 3.903 15.999 1.00 95.94 90 ARG A O 1
ATOM 681 N N . ALA A 1 91 ? -10.694 4.445 17.774 1.00 95.00 91 ALA A N 1
ATOM 682 C CA . ALA A 1 91 ? -9.882 5.603 18.148 1.00 95.00 91 ALA A CA 1
ATOM 683 C C . ALA A 1 91 ? -8.441 5.210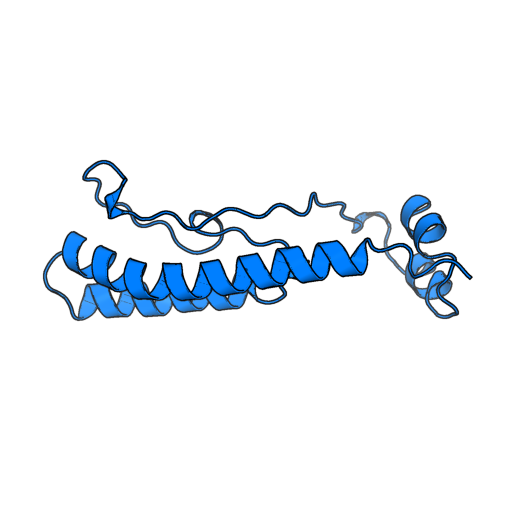 18.530 1.00 95.00 91 ALA A C 1
ATOM 685 O O . ALA A 1 91 ? -7.480 5.879 18.139 1.00 95.00 91 ALA A O 1
ATOM 686 N N . ASN A 1 92 ? -8.272 4.101 19.257 1.00 96.00 92 ASN A N 1
ATOM 687 C CA . ASN A 1 92 ? -6.949 3.576 19.599 1.00 96.00 92 ASN A CA 1
ATOM 688 C C . ASN A 1 92 ? -6.183 3.096 18.359 1.00 96.00 92 ASN A C 1
ATOM 690 O O . ASN A 1 92 ? -4.983 3.357 18.233 1.00 96.00 92 ASN A O 1
ATOM 694 N N . PHE A 1 93 ? -6.878 2.424 17.439 1.00 96.81 93 PHE A N 1
ATOM 695 C CA . PHE A 1 93 ? -6.339 2.022 16.146 1.00 96.81 93 PHE A CA 1
ATOM 696 C C . PHE A 1 93 ? -5.873 3.236 15.328 1.00 96.81 93 PHE A C 1
ATOM 698 O O . PHE A 1 93 ? -4.719 3.267 14.895 1.00 96.81 93 PHE A O 1
ATOM 705 N N . ASP A 1 94 ? -6.712 4.266 15.186 1.00 96.12 94 ASP A N 1
ATOM 706 C CA . ASP A 1 94 ? -6.403 5.469 14.403 1.00 96.12 94 ASP A CA 1
ATOM 707 C C . ASP A 1 94 ? -5.136 6.159 14.898 1.00 96.12 94 ASP A C 1
ATOM 709 O O . ASP A 1 94 ? -4.257 6.503 14.104 1.00 96.12 94 ASP A O 1
ATOM 713 N N . LYS A 1 95 ? -4.969 6.271 16.221 1.00 95.25 95 LYS A N 1
ATOM 714 C CA . LYS A 1 95 ? -3.761 6.847 16.823 1.00 95.25 95 LYS A CA 1
ATOM 715 C C . LYS A 1 95 ? -2.479 6.146 16.351 1.00 95.25 95 LYS A C 1
ATOM 717 O O . LYS A 1 95 ? -1.465 6.813 16.133 1.00 95.25 95 LYS A O 1
ATOM 722 N N . LYS A 1 96 ? -2.510 4.817 16.189 1.00 95.12 96 LYS A N 1
ATOM 723 C CA . LYS A 1 96 ? -1.370 4.019 15.699 1.00 95.12 96 LYS A CA 1
ATOM 724 C C . LYS A 1 96 ? -1.230 4.127 14.178 1.00 95.12 96 LYS A C 1
ATOM 726 O O . LYS A 1 96 ? -0.143 4.429 13.678 1.00 95.12 96 LYS A O 1
ATOM 731 N N . SER A 1 97 ? -2.327 3.911 13.451 1.00 95.19 97 SER A N 1
ATOM 732 C CA . SER A 1 97 ? -2.337 3.837 11.988 1.00 95.19 97 SER A CA 1
ATOM 733 C C . SER A 1 97 ? -1.988 5.179 11.336 1.00 95.19 97 SER A C 1
ATOM 735 O O . SER A 1 97 ? -1.127 5.225 10.452 1.00 95.19 97 SER A O 1
ATOM 737 N N . MET A 1 98 ? -2.543 6.299 11.819 1.00 94.00 98 MET A N 1
ATOM 738 C CA . MET A 1 98 ? -2.304 7.634 11.251 1.00 94.00 98 MET A CA 1
ATOM 739 C C . MET A 1 98 ? -0.837 8.063 11.347 1.00 94.00 98 MET A C 1
ATOM 741 O O . MET A 1 98 ? -0.268 8.570 10.377 1.00 94.00 98 MET A O 1
ATOM 745 N N . ALA A 1 99 ? -0.195 7.842 12.498 1.00 92.50 99 ALA A N 1
ATOM 746 C CA . ALA A 1 99 ? 1.204 8.217 12.703 1.00 92.50 99 ALA A CA 1
ATOM 747 C C . ALA A 1 99 ? 2.141 7.452 11.751 1.00 92.50 99 ALA A C 1
ATOM 749 O O . ALA A 1 99 ? 3.066 8.031 11.170 1.00 92.50 99 ALA A O 1
ATOM 750 N N . ARG A 1 100 ? 1.882 6.152 11.571 1.00 93.19 100 ARG A N 1
ATOM 751 C CA . ARG A 1 100 ? 2.652 5.265 10.695 1.00 93.19 100 ARG A CA 1
ATOM 752 C C . ARG A 1 100 ? 2.445 5.592 9.215 1.00 93.19 100 ARG A C 1
ATOM 754 O O . ARG A 1 100 ? 3.421 5.830 8.508 1.00 93.19 100 ARG A O 1
ATOM 761 N N . SER A 1 101 ? 1.197 5.639 8.757 1.00 91.75 101 SER A N 1
ATOM 762 C CA . SER A 1 101 ? 0.840 5.901 7.352 1.00 91.75 101 SER A CA 1
ATOM 763 C C . SER A 1 101 ? 1.306 7.278 6.872 1.00 91.75 101 SER A C 1
ATOM 765 O O . SER A 1 101 ? 1.915 7.385 5.809 1.00 91.75 101 SER A O 1
ATOM 767 N N . THR A 1 102 ? 1.147 8.323 7.693 1.00 91.31 102 THR A N 1
ATOM 768 C CA . THR A 1 102 ? 1.629 9.678 7.370 1.00 91.31 102 THR A CA 1
ATOM 769 C C . THR A 1 102 ? 3.142 9.712 7.151 1.00 91.31 102 THR A C 1
ATOM 771 O O . THR A 1 102 ? 3.631 10.416 6.265 1.00 91.31 102 THR A O 1
ATOM 774 N N . ARG A 1 103 ? 3.910 8.951 7.944 1.00 90.25 103 ARG A N 1
ATOM 775 C CA . ARG A 1 103 ? 5.365 8.848 7.766 1.00 90.25 103 ARG A CA 1
ATOM 776 C C . ARG A 1 103 ? 5.704 8.209 6.418 1.00 90.25 103 ARG A C 1
ATOM 778 O O . ARG A 1 103 ? 6.534 8.756 5.698 1.00 90.25 103 ARG A O 1
ATOM 785 N N . THR A 1 104 ? 5.040 7.107 6.070 1.00 88.50 104 THR A N 1
ATOM 786 C CA . THR A 1 104 ? 5.247 6.404 4.794 1.00 88.50 104 THR A CA 1
ATOM 787 C C . THR A 1 104 ? 4.912 7.288 3.593 1.00 88.50 104 THR A C 1
ATOM 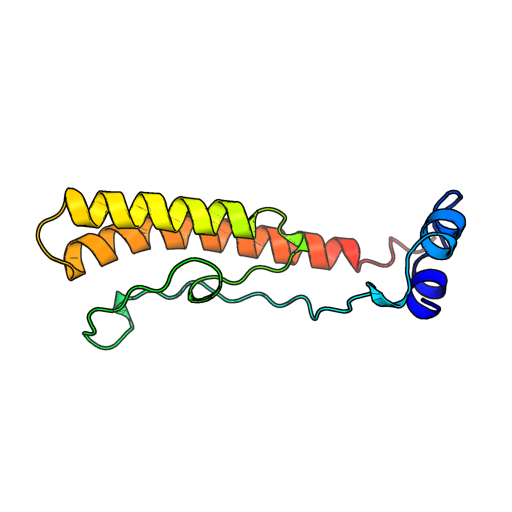789 O O . THR A 1 104 ? 5.705 7.359 2.658 1.00 88.50 104 THR A O 1
ATOM 792 N N . LEU A 1 105 ? 3.795 8.022 3.640 1.00 88.75 105 LEU A N 1
ATOM 793 C CA . LEU A 1 105 ? 3.391 8.954 2.580 1.00 88.75 105 LEU A CA 1
ATOM 794 C C . LEU A 1 105 ? 4.435 10.053 2.351 1.00 88.75 105 LEU A C 1
ATOM 796 O O . LEU A 1 105 ? 4.820 10.324 1.217 1.00 88.75 105 LEU A O 1
ATOM 800 N N . LYS A 1 106 ? 4.970 10.653 3.423 1.00 86.88 106 LYS A N 1
ATOM 801 C CA . LYS A 1 106 ? 6.040 11.658 3.298 1.00 86.88 106 LYS A CA 1
ATOM 802 C C . LYS A 1 106 ? 7.282 11.085 2.614 1.00 86.88 106 LYS A C 1
ATOM 804 O O . LYS A 1 106 ? 7.851 11.738 1.744 1.00 86.88 106 LYS A O 1
ATOM 809 N N . SER A 1 107 ? 7.686 9.870 2.980 1.00 85.12 107 SER A N 1
ATOM 810 C CA . SER A 1 107 ? 8.813 9.191 2.335 1.00 85.12 107 SER A CA 1
ATOM 811 C C . SER A 1 107 ? 8.534 8.878 0.860 1.00 85.12 107 SER A C 1
ATOM 813 O O . SER A 1 107 ? 9.412 9.110 0.033 1.00 85.12 107 SER A O 1
ATOM 815 N N . SER A 1 108 ? 7.318 8.431 0.523 1.00 84.56 108 SER A N 1
ATOM 816 C CA . SER A 1 108 ? 6.864 8.189 -0.858 1.00 84.56 108 SER A CA 1
ATOM 817 C C . SER A 1 108 ? 7.072 9.418 -1.745 1.00 84.56 108 SER A C 1
ATOM 819 O O . SER A 1 108 ? 7.782 9.357 -2.751 1.00 84.56 108 SER A O 1
ATOM 821 N N . HIS A 1 109 ? 6.542 10.569 -1.320 1.00 85.38 109 HIS A N 1
ATOM 822 C CA . HIS A 1 109 ? 6.646 11.819 -2.072 1.00 85.38 109 HIS A CA 1
ATOM 823 C C . HIS A 1 109 ? 8.096 12.271 -2.286 1.00 85.38 109 HIS A C 1
ATOM 825 O O . HIS A 1 109 ? 8.437 12.747 -3.372 1.00 85.38 109 HIS A O 1
ATOM 831 N N . VAL A 1 110 ? 8.964 12.104 -1.281 1.00 85.12 110 VAL A N 1
ATOM 832 C CA . VAL A 1 110 ? 10.396 12.420 -1.412 1.00 85.12 110 VAL A CA 1
ATOM 833 C C . VAL A 1 110 ? 11.058 11.517 -2.452 1.00 85.12 110 VAL A C 1
ATOM 835 O O . VAL A 1 110 ? 11.765 12.019 -3.323 1.00 85.12 110 VAL A O 1
ATOM 838 N N . ILE A 1 111 ? 10.800 10.206 -2.408 1.00 84.06 111 ILE A N 1
ATOM 839 C CA . ILE A 1 111 ? 11.368 9.243 -3.363 1.00 84.06 111 ILE A CA 1
ATOM 840 C C . ILE A 1 111 ? 10.917 9.565 -4.787 1.00 84.06 111 ILE A C 1
ATOM 842 O O . ILE A 1 111 ? 11.759 9.632 -5.676 1.00 84.06 111 ILE A O 1
ATOM 846 N N . ILE A 1 112 ? 9.622 9.815 -5.004 1.00 83.31 112 ILE A N 1
ATOM 847 C CA . ILE A 1 112 ? 9.088 10.175 -6.326 1.00 83.31 112 ILE A CA 1
ATOM 848 C C . ILE A 1 112 ? 9.753 11.460 -6.832 1.00 83.31 112 ILE A C 1
ATOM 850 O O . ILE A 1 112 ? 10.218 11.506 -7.967 1.00 83.31 112 ILE A O 1
ATOM 854 N N . THR A 1 113 ? 9.873 12.482 -5.982 1.00 83.62 113 THR A N 1
ATOM 855 C CA . THR A 1 113 ? 10.522 13.750 -6.355 1.00 83.62 113 THR A CA 1
ATOM 856 C C . THR A 1 113 ? 11.974 13.537 -6.793 1.00 83.62 113 THR A C 1
ATOM 858 O O . THR A 1 113 ? 12.398 14.081 -7.810 1.00 83.62 113 THR A O 1
ATOM 861 N N . ILE A 1 114 ? 12.734 12.716 -6.062 1.00 82.25 114 ILE A N 1
ATOM 862 C CA . ILE A 1 114 ? 14.128 12.395 -6.400 1.00 82.25 114 ILE A CA 1
ATOM 863 C C . ILE A 1 114 ? 14.205 11.544 -7.674 1.00 82.25 114 ILE A C 1
ATOM 865 O O . ILE A 1 114 ? 15.014 11.838 -8.550 1.00 82.25 114 ILE A O 1
ATOM 869 N N . ALA A 1 115 ? 13.360 10.522 -7.812 1.00 77.56 115 ALA A N 1
ATOM 870 C CA . ALA A 1 115 ? 13.349 9.622 -8.966 1.00 77.56 115 ALA A CA 1
ATOM 871 C C . ALA A 1 115 ? 12.991 10.340 -10.277 1.00 77.56 115 ALA A C 1
ATOM 873 O O . ALA A 1 115 ? 13.465 9.949 -11.341 1.00 77.56 115 ALA A O 1
ATOM 874 N N . HIS A 1 116 ? 12.188 11.404 -10.199 1.00 76.19 116 HIS A N 1
ATOM 875 C CA . HIS A 1 116 ? 11.866 12.276 -11.329 1.00 76.19 116 HIS A CA 1
ATOM 876 C C . HIS A 1 116 ? 12.845 13.443 -11.510 1.00 76.19 116 HIS A C 1
ATOM 878 O O . HIS A 1 116 ? 12.695 14.218 -12.457 1.00 76.19 116 HIS A O 1
ATOM 884 N N . SER A 1 117 ? 13.843 13.592 -10.635 1.00 77.69 117 SER A N 1
ATOM 885 C CA . SER A 1 117 ? 14.864 14.619 -10.819 1.00 77.69 117 SER A CA 1
ATOM 886 C C . SER A 1 117 ? 15.729 14.282 -12.036 1.00 77.69 117 SER A C 1
ATOM 888 O O . SER A 1 117 ? 16.204 13.161 -12.202 1.00 77.69 117 SER A O 1
ATOM 890 N N . SER A 1 118 ? 15.950 15.261 -12.908 1.00 69.25 118 SER A N 1
ATOM 891 C CA . SER A 1 118 ? 16.770 15.109 -14.115 1.00 69.25 118 SER A CA 1
ATOM 892 C C . SER A 1 118 ? 18.279 15.233 -13.846 1.00 69.25 118 SER A C 1
ATOM 894 O O . SER A 1 118 ? 19.051 15.423 -14.782 1.00 69.25 118 SER A O 1
ATOM 896 N N . GLY A 1 119 ? 18.703 15.140 -12.579 1.00 62.59 119 GLY A N 1
ATOM 897 C CA . GLY A 1 119 ? 20.067 15.434 -12.133 1.00 62.59 119 GLY A CA 1
ATOM 898 C C . GLY A 1 119 ? 20.378 16.935 -12.042 1.00 62.59 119 GLY A C 1
ATOM 899 O O . GLY A 1 119 ? 19.549 17.788 -12.364 1.00 62.59 119 GLY A O 1
ATOM 900 N N . TRP A 1 120 ? 21.583 17.265 -11.569 1.00 50.66 120 TRP A N 1
ATOM 901 C CA . TRP A 1 120 ? 22.174 18.589 -11.781 1.00 50.66 120 TRP A CA 1
ATOM 902 C C . TRP A 1 120 ? 22.786 18.591 -13.177 1.00 50.66 120 TRP A C 1
ATOM 904 O O . TRP A 1 120 ? 23.610 17.735 -13.489 1.00 50.66 120 TRP A O 1
ATOM 914 N N . TRP A 1 121 ? 22.344 19.517 -14.019 1.00 49.88 121 TRP A N 1
ATOM 915 C CA . TRP A 1 121 ? 22.872 19.699 -15.365 1.00 49.88 121 TRP A CA 1
ATOM 916 C C . TRP A 1 121 ? 24.390 19.966 -15.293 1.00 49.88 121 TRP A C 1
ATOM 918 O O . TRP A 1 121 ? 24.804 20.933 -14.650 1.00 49.88 121 TRP A O 1
ATOM 928 N N . LEU A 1 122 ? 25.188 19.103 -15.932 1.00 36.38 122 LEU A N 1
ATOM 929 C CA . LEU A 1 122 ? 26.557 19.368 -16.390 1.00 36.38 122 LEU A CA 1
ATOM 930 C C . LEU A 1 122 ? 26.527 19.463 -17.915 1.00 36.38 122 LEU A C 1
ATOM 932 O O . LEU A 1 122 ? 25.893 18.572 -18.528 1.00 36.38 122 LEU A O 1
#

Secondary structure (DSSP, 8-state):
-HHHHHHTTTS-TTHHHHHHTS-GGG---------PPP-GGGS-S-S----THHHH---GGGS-HHHHHHHHHHHHHHHHHHSSSHHHHHHHHHHHHHHHHHHHHHHHHHHHHHHT------

Sequence (122 aa):
MEEARRCGKAFAEPFAQLLDYTNPATLKVFNAMDKLPINHAELPDIPVVFIGDSNHAVSPFAGNGANIALMDGIDLATELCQTQGLFTARANFDKKSMARSTRTLKSSHVIITIAHSSGWWL

Organism: NCBI:txid702011

Solvent-accessible surface area (backbone atoms only — not comparable to full-atom values): 7430 Å² total; per-residue (Å²): 110,68,66,60,54,64,74,46,62,84,56,61,86,62,50,64,58,54,55,74,70,47,61,73,91,74,66,82,88,76,85,80,53,72,43,75,60,70,61,71,89,79,48,76,103,57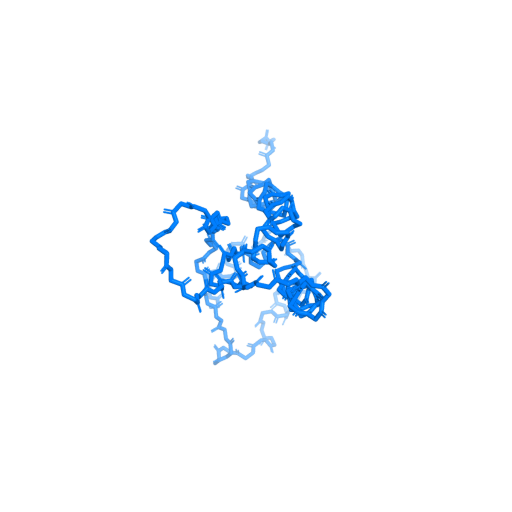,104,72,83,70,54,32,62,80,22,39,28,49,30,77,81,44,75,43,53,69,61,54,26,53,49,38,54,52,46,41,53,49,27,62,75,74,38,87,50,71,69,56,16,48,54,58,32,42,64,55,48,44,61,53,49,55,52,48,48,55,52,23,56,52,47,52,55,57,72,68,50,86,68,82,90,127

Foldseek 3Di:
DVVLCVVCVVDDPPSVVVVVPDDPVPDDDDDFDWDAFDDCVPPPPDLDDDAQCSGINGGVQLVCSVVLRVVLVVQLVVLVVPPPDSVRSRNSSCVVSNVVSVVSRVVRVVSVVVVPDPDDDD

InterPro domains:
  IPR002938 FAD-binding domain [PF01494] (48-81)
  IPR036188 FAD/NAD(P)-binding domain superfamily [G3DSA:3.50.50.60] (1-115)
  IPR036188 FAD/NAD(P)-binding domain superfamily [SSF51905] (48-121)

Nearest PDB structures (foldseek):
  6fp0-assembly1_A  TM=9.081E-01  e=1.759E-02  Pseudomonas fluorescens
  5y7a-assembly1_A  TM=8.768E-01  e=5.130E-02  Pseudomonas fluorescens
  6foz-assembly2_B  TM=9.499E-01  e=1.180E-01  Pseudomonas fluorescens
  2vou-assembly1_A  TM=7.863E-01  e=8.763E-02  Paenarthrobacter nicotinovorans
  5x6q-assembly1_A  TM=7.615E-01  e=8.763E-02  Pseudomonas fluorescens

pLDDT: mean 90.29, std 9.3, range [36.38, 98.12]